Protein AF-A0A482WWF0-F1 (afdb_monomer_lite)

Foldseek 3Di:
DDDDPPDDPVNVVVVVVVVVVVVVVVCLVPDDVVVVCVVPVDDPVVVVVVVVVVVVVVVVVVVVCVVVVVVVVVVLVVVVVLCVQQADPDDCQQSDPDPPRPDDPDDDDDPVVVVVSVVSNVVD

Sequence (124 aa):
MNPEAQSSPVDEDCIGLLEIEMRRKLKFFFMNPVEKWQAKRRFPYKFLVQVVKIVLVTIQLCLFAHNRYNHVTYTWNSRITFSHLFLKGWDPTREVSSYPPALGPLAIYDKETFYQTLDYAVVG

Structure (mmCIF, N/CA/C/O backbone):
data_AF-A0A482WWF0-F1
#
_entry.id   AF-A0A482WWF0-F1
#
loop_
_atom_site.group_PDB
_atom_site.id
_atom_site.type_symbol
_atom_site.label_atom_id
_atom_site.label_alt_id
_atom_site.label_comp_id
_atom_site.label_asym_id
_atom_site.label_entity_id
_atom_site.label_seq_id
_atom_site.pdbx_PDB_ins_code
_atom_site.Cartn_x
_atom_site.Cartn_y
_atom_site.Cartn_z
_atom_site.occupancy
_atom_site.B_iso_or_equiv
_atom_site.auth_seq_id
_atom_site.auth_comp_id
_atom_site.auth_asym_id
_atom_site.auth_atom_id
_atom_site.pdbx_PDB_model_num
ATOM 1 N N . MET A 1 1 ? 77.818 -1.874 -34.178 1.00 39.12 1 MET A N 1
ATOM 2 C CA . MET A 1 1 ? 77.244 -1.320 -35.418 1.00 39.12 1 MET A CA 1
ATOM 3 C C . MET A 1 1 ? 75.991 -2.128 -35.702 1.00 39.12 1 MET A C 1
ATOM 5 O O . MET A 1 1 ? 76.111 -3.327 -35.910 1.00 39.12 1 MET A O 1
ATOM 9 N N . ASN A 1 2 ? 74.818 -1.519 -35.536 1.00 64.50 2 ASN A N 1
ATOM 10 C CA . ASN A 1 2 ? 73.534 -2.130 -35.889 1.00 64.50 2 ASN A CA 1
ATOM 11 C C . ASN A 1 2 ? 73.482 -2.307 -37.420 1.00 64.50 2 ASN A C 1
ATOM 13 O O . ASN A 1 2 ? 74.129 -1.528 -38.127 1.00 64.50 2 ASN A O 1
ATOM 17 N N . PRO A 1 3 ? 72.695 -3.252 -37.934 1.00 49.41 3 PRO A N 1
ATOM 18 C CA . PRO A 1 3 ? 71.608 -2.742 -38.749 1.00 49.41 3 PRO A CA 1
ATOM 19 C C . PRO A 1 3 ? 70.306 -3.449 -38.394 1.00 49.41 3 PRO A C 1
ATOM 21 O O . PRO A 1 3 ? 70.192 -4.669 -38.438 1.00 49.41 3 PRO A O 1
ATOM 24 N N . GLU A 1 4 ? 69.367 -2.612 -37.973 1.00 49.34 4 GLU A N 1
ATOM 25 C CA . GLU A 1 4 ? 67.926 -2.722 -38.133 1.00 49.34 4 GLU A CA 1
ATOM 26 C C . GLU A 1 4 ? 67.441 -4.080 -38.655 1.00 49.34 4 GLU A C 1
ATOM 28 O O . GLU A 1 4 ? 67.615 -4.428 -39.822 1.00 49.34 4 GLU A O 1
ATOM 33 N N . ALA A 1 5 ? 66.770 -4.825 -37.771 1.00 56.38 5 ALA A N 1
ATOM 34 C CA . ALA A 1 5 ? 65.807 -5.839 -38.164 1.00 56.38 5 ALA A CA 1
ATOM 35 C C . ALA A 1 5 ? 64.733 -5.141 -39.008 1.00 56.38 5 ALA A C 1
ATOM 37 O O . ALA A 1 5 ? 63.759 -4.602 -38.488 1.00 56.38 5 ALA A O 1
ATOM 38 N N . GLN A 1 6 ? 64.996 -5.063 -40.307 1.00 54.69 6 GLN A N 1
ATOM 39 C CA . GLN A 1 6 ? 64.145 -4.421 -41.285 1.00 54.69 6 GLN A CA 1
ATOM 40 C C . GLN A 1 6 ? 62.910 -5.306 -41.414 1.00 54.69 6 GLN A C 1
ATOM 42 O O . GLN A 1 6 ? 62.946 -6.357 -42.055 1.00 54.69 6 GLN A O 1
ATOM 47 N N . SER A 1 7 ? 61.842 -4.926 -40.709 1.00 59.06 7 SER A N 1
ATOM 48 C CA . SER A 1 7 ? 60.513 -5.477 -40.933 1.00 59.06 7 SER A CA 1
ATOM 49 C C . SER A 1 7 ? 60.237 -5.389 -42.429 1.00 59.06 7 SER A C 1
ATOM 51 O O . SER A 1 7 ? 60.460 -4.348 -43.055 1.00 59.06 7 SER A O 1
ATOM 53 N N . SER A 1 8 ? 59.844 -6.508 -43.036 1.00 57.81 8 SER A N 1
ATOM 54 C CA . SER A 1 8 ? 59.543 -6.495 -44.459 1.00 57.81 8 SER A CA 1
ATOM 55 C C . SER A 1 8 ? 58.398 -5.494 -44.692 1.00 57.81 8 SER A C 1
ATOM 57 O O . SER A 1 8 ? 57.484 -5.420 -43.866 1.00 57.81 8 SER A O 1
ATOM 59 N N . PRO A 1 9 ? 58.415 -4.703 -45.780 1.00 62.59 9 PRO A N 1
ATOM 60 C CA . PRO A 1 9 ? 57.372 -3.705 -46.033 1.00 62.59 9 PRO A CA 1
ATOM 61 C C . PRO A 1 9 ? 55.963 -4.322 -46.092 1.00 62.59 9 PRO A C 1
ATOM 63 O O . PRO A 1 9 ? 54.980 -3.645 -45.827 1.00 62.59 9 PRO A O 1
ATOM 66 N N . VAL A 1 10 ? 55.869 -5.630 -46.358 1.00 65.12 10 VAL A N 1
ATOM 67 C CA . VAL A 1 10 ? 54.618 -6.398 -46.356 1.00 65.12 10 VAL A CA 1
ATOM 68 C C . VAL A 1 10 ? 54.100 -6.668 -44.933 1.00 65.12 10 VAL A C 1
ATOM 70 O O . VAL A 1 10 ? 52.889 -6.688 -44.723 1.00 65.12 10 VAL A O 1
ATOM 73 N N . ASP A 1 11 ? 54.986 -6.854 -43.949 1.00 67.62 11 ASP A N 1
ATOM 74 C CA . ASP A 1 11 ? 54.602 -7.133 -42.558 1.00 67.62 11 ASP A CA 1
ATOM 75 C C . ASP A 1 11 ? 54.111 -5.870 -41.827 1.00 67.62 11 ASP A C 1
ATOM 77 O O . ASP A 1 11 ? 53.150 -5.941 -41.062 1.00 67.62 11 ASP A O 1
ATOM 81 N N . GLU A 1 12 ? 54.722 -4.711 -42.097 1.00 73.19 12 GLU A N 1
ATOM 82 C CA . GLU A 1 12 ? 54.300 -3.401 -41.560 1.00 73.19 12 GLU A CA 1
ATOM 83 C C . GLU A 1 12 ? 52.891 -3.021 -42.055 1.00 73.19 12 GLU A C 1
ATOM 85 O O . GLU A 1 12 ? 52.001 -2.723 -41.253 1.00 73.19 12 GLU A O 1
ATOM 90 N N . ASP A 1 13 ? 52.633 -3.181 -43.359 1.00 79.44 13 ASP A N 1
ATOM 91 C CA . ASP A 1 13 ? 51.311 -2.950 -43.957 1.00 79.44 13 ASP A CA 1
ATOM 92 C C . ASP A 1 13 ? 50.239 -3.907 -43.396 1.00 79.44 13 ASP A C 1
ATOM 94 O O . ASP A 1 13 ? 49.095 -3.510 -43.140 1.00 79.44 13 ASP A O 1
ATOM 98 N N . CYS A 1 14 ? 50.592 -5.177 -43.159 1.00 81.19 14 CYS A N 1
ATOM 99 C CA . CYS A 1 14 ? 49.669 -6.182 -42.625 1.00 81.19 14 CYS A CA 1
ATOM 100 C C . CYS A 1 14 ? 49.306 -5.912 -41.152 1.00 81.19 14 CYS A C 1
ATOM 102 O O . CYS A 1 14 ? 48.137 -6.026 -40.763 1.00 81.19 14 CYS A O 1
ATOM 104 N N . ILE A 1 15 ? 50.281 -5.484 -40.339 1.00 85.56 15 ILE A N 1
ATOM 105 C CA . ILE A 1 15 ? 50.058 -5.074 -38.944 1.00 85.56 15 ILE A CA 1
ATOM 106 C C . ILE A 1 15 ? 49.175 -3.819 -38.882 1.00 85.56 15 ILE A C 1
ATOM 108 O O . ILE A 1 15 ? 48.230 -3.784 -38.088 1.00 85.56 15 ILE A O 1
ATOM 112 N N . GLY A 1 16 ? 49.399 -2.835 -39.759 1.00 86.44 16 GLY A N 1
ATOM 113 C CA . GLY A 1 16 ? 48.556 -1.639 -39.853 1.00 86.44 16 GLY A CA 1
ATOM 114 C C . GLY A 1 16 ? 47.097 -1.958 -40.210 1.00 86.44 16 GLY A C 1
ATOM 115 O O . GLY A 1 16 ? 46.162 -1.433 -39.596 1.00 86.44 16 GLY A O 1
ATOM 116 N N . LEU A 1 17 ? 46.869 -2.881 -41.151 1.00 86.81 17 LEU A N 1
ATOM 117 C CA . LEU A 1 17 ? 45.521 -3.340 -41.510 1.00 86.81 17 LEU A CA 1
ATOM 118 C C . LEU A 1 17 ? 44.820 -4.064 -40.350 1.00 86.81 17 LEU A C 1
ATOM 120 O O . LEU A 1 17 ? 43.634 -3.812 -40.094 1.00 86.81 17 LEU A O 1
ATOM 124 N N . LEU A 1 18 ? 45.548 -4.908 -39.614 1.00 88.25 18 LEU A N 1
ATOM 125 C CA . LEU A 1 18 ? 45.026 -5.613 -38.444 1.00 88.25 18 LEU A CA 1
ATOM 126 C C . LEU A 1 18 ? 44.654 -4.643 -37.315 1.00 88.25 18 LEU A C 1
ATOM 128 O O . LEU A 1 18 ? 43.578 -4.768 -36.723 1.00 88.25 18 LEU A O 1
ATOM 132 N N . GLU A 1 19 ? 45.498 -3.644 -37.041 1.00 88.12 19 GLU A N 1
ATOM 133 C CA . GLU A 1 19 ? 45.231 -2.618 -36.030 1.00 88.12 19 GLU A CA 1
ATOM 134 C C . GLU A 1 19 ? 43.940 -1.850 -36.353 1.00 88.12 19 GLU A C 1
ATOM 136 O O . GLU A 1 19 ? 43.094 -1.626 -35.480 1.00 88.12 19 GLU A O 1
ATOM 141 N N . ILE A 1 20 ? 43.733 -1.498 -37.624 1.00 88.31 20 ILE A N 1
ATOM 142 C CA . ILE A 1 20 ? 42.530 -0.803 -38.089 1.00 88.31 20 ILE A CA 1
ATOM 143 C C . ILE A 1 20 ? 41.285 -1.692 -37.941 1.00 88.31 20 ILE A C 1
ATOM 145 O O . ILE A 1 20 ? 40.232 -1.205 -37.508 1.00 88.31 20 ILE A O 1
ATOM 149 N N . GLU A 1 21 ? 41.373 -2.987 -38.254 1.00 90.44 21 GLU A N 1
ATOM 150 C CA . GLU A 1 21 ? 40.258 -3.925 -38.090 1.00 90.44 21 GLU A CA 1
ATOM 151 C C . GLU A 1 21 ? 39.898 -4.121 -36.610 1.00 90.44 21 GLU A C 1
ATOM 153 O O . GLU A 1 21 ? 38.721 -4.049 -36.232 1.00 90.44 21 GLU A O 1
ATOM 158 N N . MET A 1 22 ? 40.906 -4.288 -35.751 1.00 89.12 22 MET A N 1
ATOM 159 C CA . MET A 1 22 ? 40.724 -4.417 -34.307 1.00 89.12 22 MET A CA 1
ATOM 160 C C . MET A 1 22 ? 40.138 -3.144 -33.696 1.00 89.12 22 MET A C 1
ATOM 162 O O . MET A 1 22 ? 39.160 -3.221 -32.949 1.00 89.12 22 MET A O 1
ATOM 166 N N . ARG A 1 23 ? 40.637 -1.959 -34.078 1.00 86.50 23 ARG A N 1
ATOM 167 C CA . ARG A 1 23 ? 40.082 -0.666 -33.642 1.00 86.50 23 ARG A CA 1
ATOM 168 C C . ARG A 1 23 ? 38.622 -0.498 -34.068 1.00 86.50 23 ARG A C 1
ATOM 170 O O . ARG A 1 23 ? 37.823 0.010 -33.281 1.00 86.50 23 ARG A O 1
ATOM 177 N N . ARG A 1 24 ? 38.237 -0.940 -35.273 1.00 82.44 24 ARG A N 1
ATOM 178 C CA . ARG A 1 24 ? 36.834 -0.900 -35.738 1.00 82.44 24 ARG A CA 1
ATOM 179 C C . ARG A 1 24 ? 35.943 -1.862 -34.953 1.00 82.44 24 ARG A C 1
ATOM 181 O O . ARG A 1 24 ? 34.858 -1.459 -34.533 1.00 82.44 24 ARG A O 1
ATOM 188 N N . LYS A 1 25 ? 36.396 -3.096 -34.706 1.00 81.31 25 LYS A N 1
ATOM 189 C CA . LYS A 1 25 ? 35.657 -4.087 -33.901 1.00 81.31 25 LYS A CA 1
ATOM 190 C C . LYS A 1 25 ? 35.474 -3.617 -32.460 1.00 81.31 25 LYS A C 1
ATOM 192 O O . LYS A 1 25 ? 34.375 -3.734 -31.921 1.00 81.31 25 LYS A O 1
ATOM 197 N N . LEU A 1 26 ? 36.512 -3.024 -31.870 1.00 85.81 26 LEU A N 1
ATOM 198 C CA . LEU A 1 26 ? 36.476 -2.517 -30.502 1.00 85.81 26 LEU A CA 1
ATOM 199 C C . LEU A 1 26 ? 35.558 -1.292 -30.378 1.00 85.81 26 LEU A C 1
ATOM 201 O O . LEU A 1 26 ? 34.687 -1.270 -29.510 1.00 85.81 26 LEU A O 1
ATOM 205 N N . LYS A 1 27 ? 35.658 -0.319 -31.298 1.00 79.56 27 LYS A N 1
ATOM 206 C CA . LYS A 1 27 ? 34.725 0.821 -31.356 1.00 79.56 27 LYS A CA 1
ATOM 207 C C . LYS A 1 27 ? 33.279 0.360 -31.527 1.00 79.56 27 LYS A C 1
ATOM 209 O O . LYS A 1 27 ? 32.408 0.836 -30.813 1.00 79.56 27 LYS A O 1
ATOM 214 N N . PHE A 1 28 ? 33.019 -0.612 -32.403 1.00 77.31 28 PHE A N 1
ATOM 215 C CA . PHE A 1 28 ? 31.677 -1.172 -32.581 1.00 77.31 28 PHE A CA 1
ATOM 216 C C . PHE A 1 28 ? 31.179 -1.931 -31.341 1.00 77.31 28 PHE A C 1
ATOM 218 O O . PHE A 1 28 ? 29.973 -1.976 -31.093 1.00 77.31 28 PHE A O 1
ATOM 225 N N . PHE A 1 29 ? 32.071 -2.537 -30.553 1.00 78.75 29 PHE A N 1
ATOM 226 C CA . PHE A 1 29 ? 31.712 -3.218 -29.310 1.00 78.75 29 PHE A CA 1
ATOM 227 C C . PHE A 1 29 ? 31.238 -2.229 -28.238 1.00 78.75 29 PHE A C 1
ATOM 229 O O . PHE A 1 29 ? 30.162 -2.442 -27.681 1.00 78.75 29 PHE A O 1
ATOM 236 N N . PHE A 1 30 ? 31.973 -1.129 -28.038 1.00 76.50 30 PHE A N 1
ATOM 237 C CA . PHE A 1 30 ? 31.656 -0.080 -27.057 1.00 76.50 30 PHE A CA 1
ATOM 238 C C . PHE A 1 30 ? 30.630 0.961 -27.531 1.00 76.50 30 PHE A C 1
ATOM 240 O O . PHE A 1 30 ? 30.198 1.795 -26.739 1.00 76.50 30 PHE A O 1
ATOM 247 N N . MET A 1 31 ? 30.221 0.916 -28.800 1.00 77.44 31 MET A N 1
ATOM 248 C CA . MET A 1 31 ? 29.190 1.804 -29.336 1.00 77.44 31 MET A CA 1
ATOM 249 C C . MET A 1 31 ? 27.844 1.594 -28.632 1.00 77.44 31 MET A C 1
ATOM 251 O O . MET A 1 31 ? 27.461 0.456 -28.325 1.00 77.44 31 MET A O 1
ATOM 255 N N . ASN A 1 32 ? 27.111 2.686 -28.406 1.00 77.75 32 ASN A N 1
ATOM 256 C CA . ASN A 1 32 ? 25.910 2.685 -27.577 1.00 77.75 32 ASN A CA 1
ATOM 257 C C . ASN A 1 32 ? 24.815 1.812 -28.239 1.00 77.75 32 ASN A C 1
ATOM 259 O O . ASN A 1 32 ? 24.626 1.887 -29.459 1.00 77.75 32 ASN A O 1
ATOM 263 N N . PRO A 1 33 ? 24.073 0.965 -27.499 1.00 67.12 33 PRO A N 1
ATOM 264 C CA . PRO A 1 33 ? 23.009 0.116 -28.050 1.00 67.12 33 PRO A CA 1
ATOM 265 C C . PRO A 1 33 ? 21.996 0.843 -28.950 1.00 67.12 33 PRO A C 1
ATOM 267 O O . PRO A 1 33 ? 21.501 0.241 -29.902 1.00 67.12 33 PRO A O 1
ATOM 270 N N . VAL A 1 34 ? 21.733 2.131 -28.702 1.00 67.00 34 VAL A N 1
ATOM 271 C CA . VAL A 1 34 ? 20.863 2.979 -29.540 1.00 67.00 34 VAL A CA 1
ATOM 272 C C . VAL A 1 34 ? 21.487 3.261 -30.919 1.00 67.00 34 VAL A C 1
ATOM 274 O O . VAL A 1 34 ? 20.816 3.113 -31.940 1.00 67.00 34 VAL A O 1
ATOM 277 N N . GLU A 1 35 ? 22.784 3.573 -30.983 1.00 72.94 35 GLU A N 1
ATOM 278 C CA . GLU A 1 35 ? 23.527 3.803 -32.238 1.00 72.94 35 GLU A CA 1
ATOM 279 C C . GLU A 1 35 ? 23.660 2.505 -33.047 1.00 72.94 35 GLU A C 1
ATOM 281 O O . GLU A 1 35 ? 23.492 2.476 -34.269 1.00 72.94 35 GLU A O 1
ATOM 286 N N . LYS A 1 36 ? 23.877 1.385 -32.347 1.00 69.88 36 LYS A N 1
ATOM 287 C CA . LYS A 1 36 ? 23.913 0.043 -32.941 1.00 69.88 36 LYS A CA 1
ATOM 288 C C . LYS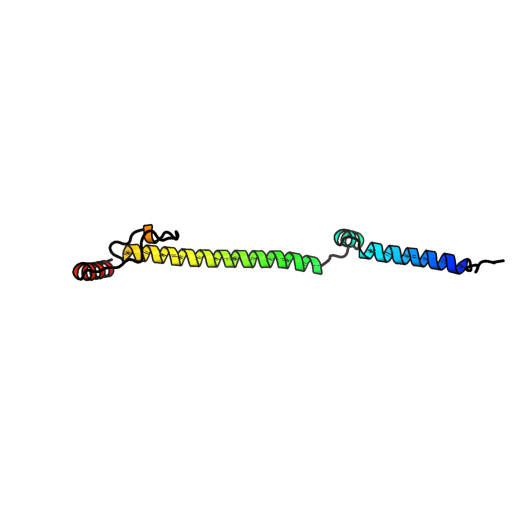 A 1 36 ? 22.543 -0.378 -33.490 1.00 69.88 36 LYS A C 1
ATOM 290 O O . LYS A 1 36 ? 22.487 -1.143 -34.454 1.00 69.88 36 LYS A O 1
ATOM 295 N N . TRP A 1 37 ? 21.448 0.129 -32.922 1.00 68.38 37 TRP A N 1
ATOM 296 C CA . TRP A 1 37 ? 20.096 -0.087 -33.438 1.00 68.38 37 TRP A CA 1
ATOM 297 C C . TRP A 1 37 ? 19.821 0.732 -34.707 1.00 68.38 37 TRP A C 1
ATOM 299 O O . TRP A 1 37 ? 19.333 0.163 -35.689 1.00 68.38 37 TRP A O 1
ATOM 309 N N . GLN A 1 38 ? 20.216 2.012 -34.743 1.00 68.06 38 GLN A N 1
ATOM 310 C CA . GLN A 1 38 ? 20.089 2.850 -35.944 1.00 68.06 38 GLN A CA 1
ATOM 311 C C . GLN A 1 38 ? 20.902 2.309 -37.130 1.00 68.06 38 GLN A C 1
ATOM 313 O O . GLN A 1 38 ? 20.380 2.230 -38.241 1.00 68.06 38 GLN A O 1
ATOM 318 N N . ALA A 1 39 ? 22.136 1.851 -36.896 1.00 67.88 39 ALA A N 1
ATOM 319 C CA . ALA A 1 39 ? 23.006 1.332 -37.954 1.00 67.88 39 ALA A CA 1
ATOM 320 C C . ALA A 1 39 ? 22.531 -0.007 -38.553 1.00 67.88 39 ALA A C 1
ATOM 322 O O . ALA A 1 39 ? 22.840 -0.320 -39.700 1.00 67.88 39 ALA A O 1
ATOM 323 N N . LYS A 1 40 ? 21.800 -0.828 -37.784 1.00 67.25 40 LYS A N 1
ATOM 324 C CA . LYS A 1 40 ? 21.507 -2.221 -38.163 1.00 67.25 40 LYS A CA 1
ATOM 325 C C . LYS A 1 40 ? 20.093 -2.446 -38.699 1.00 67.25 40 LYS A C 1
ATOM 327 O O . LYS A 1 40 ? 19.830 -3.541 -39.190 1.00 67.25 40 LYS A O 1
ATOM 332 N N . ARG A 1 41 ? 19.181 -1.462 -38.597 1.00 62.19 41 ARG A N 1
ATOM 333 C CA . ARG A 1 41 ? 17.773 -1.503 -39.077 1.00 62.19 41 ARG A CA 1
ATOM 334 C C . ARG A 1 41 ? 16.946 -2.743 -38.663 1.00 62.19 41 ARG A C 1
ATOM 336 O O . ARG A 1 41 ? 15.825 -2.924 -39.125 1.00 62.19 41 ARG A O 1
ATOM 343 N N . ARG A 1 42 ? 17.461 -3.603 -37.778 1.00 66.62 42 ARG A N 1
ATOM 344 C CA . ARG A 1 42 ? 16.812 -4.824 -37.280 1.00 66.62 42 ARG A CA 1
ATOM 345 C C . ARG A 1 42 ? 16.254 -4.537 -35.896 1.00 66.62 42 ARG A C 1
ATOM 347 O O . ARG A 1 42 ? 16.981 -4.107 -35.005 1.00 66.62 42 ARG A O 1
ATOM 354 N N . PHE A 1 43 ? 14.956 -4.758 -35.740 1.00 67.31 43 PHE A N 1
ATOM 355 C CA . PHE A 1 43 ? 14.239 -4.447 -34.514 1.00 67.31 43 PHE A CA 1
ATOM 356 C C . PHE A 1 43 ? 14.727 -5.328 -33.338 1.00 67.31 43 PHE A C 1
ATOM 358 O O . PHE A 1 43 ? 14.773 -6.554 -33.476 1.00 67.31 43 PHE A O 1
ATOM 365 N N . PRO A 1 44 ? 15.121 -4.752 -32.185 1.00 75.50 44 PRO A N 1
ATOM 366 C CA . PRO A 1 44 ? 15.693 -5.488 -31.066 1.00 75.50 44 PRO A CA 1
ATOM 367 C C . PRO A 1 44 ? 14.573 -6.092 -30.213 1.00 75.50 44 PRO A C 1
ATOM 369 O O . PRO A 1 44 ? 14.275 -5.615 -29.120 1.00 75.50 44 PRO A O 1
ATOM 372 N N . TYR A 1 45 ? 13.963 -7.178 -30.693 1.00 79.25 45 TYR A N 1
ATOM 373 C CA . TYR A 1 45 ? 12.876 -7.880 -29.992 1.00 79.25 45 TYR A CA 1
ATOM 374 C C . TYR A 1 45 ? 13.214 -8.216 -28.529 1.00 79.25 45 TYR A C 1
ATOM 376 O O . TYR A 1 45 ? 12.353 -8.128 -27.660 1.00 79.25 45 TYR A O 1
ATOM 384 N N . LYS A 1 46 ? 14.486 -8.518 -28.231 1.00 82.06 46 LYS A N 1
ATOM 385 C CA . LYS A 1 46 ? 14.959 -8.777 -26.861 1.00 82.06 46 LYS A CA 1
ATOM 386 C C . LYS A 1 46 ? 14.826 -7.557 -25.935 1.00 82.06 46 LYS A C 1
ATOM 388 O O . LYS A 1 46 ? 14.502 -7.734 -24.768 1.00 82.06 46 LYS A O 1
ATOM 393 N N . PHE A 1 47 ? 15.042 -6.344 -26.447 1.00 84.31 47 PHE A N 1
ATOM 394 C CA . PHE A 1 47 ? 14.884 -5.102 -25.684 1.00 84.31 47 PHE A CA 1
ATOM 395 C C . PHE A 1 47 ? 13.407 -4.736 -25.512 1.00 84.31 47 PHE A C 1
ATOM 397 O O . PHE A 1 47 ? 12.982 -4.394 -24.413 1.00 84.31 47 PHE A O 1
ATOM 404 N N . LEU A 1 48 ? 12.597 -4.889 -26.566 1.00 85.94 48 LEU A N 1
ATOM 405 C CA . LEU A 1 48 ? 11.158 -4.624 -26.481 1.00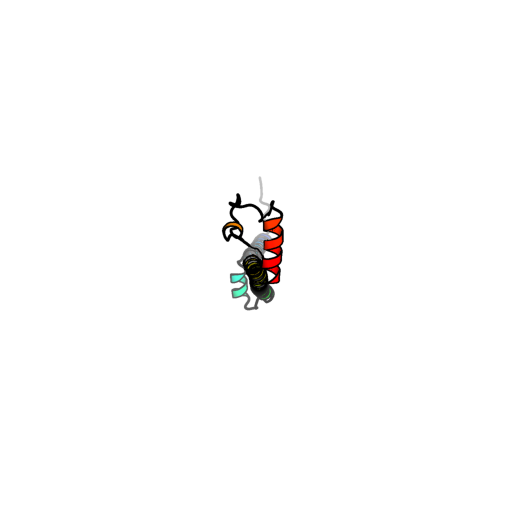 85.94 48 LEU A CA 1
ATOM 406 C C . LEU A 1 48 ? 10.495 -5.487 -25.398 1.00 85.94 48 LEU A C 1
ATOM 408 O O . LEU A 1 48 ? 9.744 -4.971 -24.576 1.00 85.94 48 LEU A O 1
ATOM 412 N N . VAL A 1 49 ? 10.820 -6.783 -25.346 1.00 91.19 49 VAL A N 1
ATOM 413 C CA . VAL A 1 49 ? 10.298 -7.694 -24.314 1.00 91.19 49 VAL A CA 1
ATOM 414 C C . VAL A 1 49 ? 10.710 -7.252 -22.903 1.00 91.19 49 VAL A C 1
ATOM 416 O O . VAL A 1 49 ? 9.915 -7.384 -21.974 1.00 91.19 49 VAL A O 1
ATOM 419 N N . GLN A 1 50 ? 11.908 -6.684 -22.721 1.00 88.69 50 GLN A N 1
ATOM 420 C CA . GLN A 1 50 ? 12.341 -6.149 -21.423 1.00 88.69 50 GLN A CA 1
ATOM 421 C C . GLN A 1 50 ? 11.522 -4.926 -21.001 1.00 88.69 50 GLN A C 1
ATOM 423 O O . GLN A 1 50 ? 11.070 -4.866 -19.860 1.00 88.69 50 GLN A O 1
ATOM 428 N N . VAL A 1 51 ? 11.277 -3.988 -21.917 1.00 92.00 51 VAL A N 1
ATOM 429 C CA . VAL A 1 51 ? 10.441 -2.809 -21.643 1.00 92.00 51 VAL A CA 1
ATOM 430 C C . VAL A 1 51 ? 9.005 -3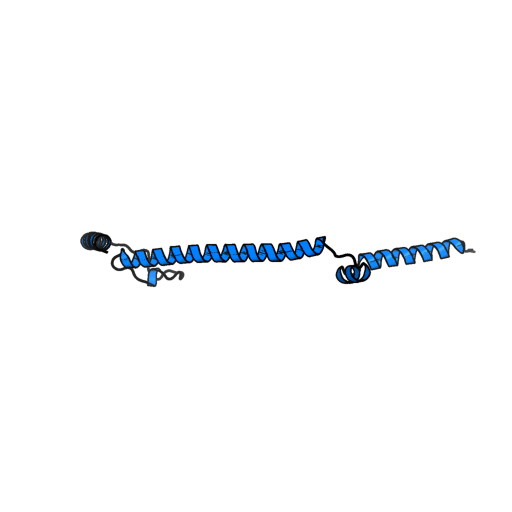.228 -21.324 1.00 92.00 51 VAL A C 1
ATOM 432 O O . VAL A 1 51 ? 8.439 -2.779 -20.330 1.00 92.00 51 VAL A O 1
ATOM 435 N N . VAL A 1 52 ? 8.441 -4.157 -22.100 1.00 95.00 52 VAL A N 1
ATOM 436 C CA . VAL A 1 52 ? 7.105 -4.713 -21.839 1.00 95.00 52 VAL A CA 1
ATOM 437 C C . VAL A 1 52 ? 7.050 -5.374 -20.464 1.00 95.00 52 VAL A C 1
ATOM 439 O O . VAL A 1 52 ? 6.109 -5.136 -19.715 1.00 95.00 52 VAL A O 1
ATOM 442 N N . LYS A 1 53 ? 8.071 -6.146 -20.076 1.00 94.62 53 LYS A N 1
ATOM 443 C CA . LYS A 1 53 ? 8.134 -6.766 -18.745 1.00 94.62 53 LYS A CA 1
ATOM 444 C C . LYS A 1 53 ? 8.129 -5.726 -17.619 1.00 94.62 53 LYS A C 1
ATOM 446 O O . LYS A 1 53 ? 7.456 -5.953 -16.619 1.00 94.62 53 LYS A O 1
ATOM 451 N N . ILE A 1 54 ? 8.845 -4.608 -17.778 1.00 96.38 54 ILE A N 1
ATOM 452 C CA . ILE A 1 54 ? 8.850 -3.505 -16.800 1.00 96.38 54 ILE A CA 1
ATOM 453 C C . ILE A 1 54 ? 7.443 -2.915 -16.659 1.00 96.38 54 ILE A C 1
ATOM 455 O O . ILE A 1 54 ? 6.958 -2.752 -15.547 1.00 96.38 54 ILE A O 1
ATOM 459 N N . VAL A 1 55 ? 6.763 -2.656 -17.775 1.00 96.81 55 VAL A N 1
ATOM 460 C CA . VAL A 1 55 ? 5.387 -2.137 -17.757 1.00 96.81 55 VAL A CA 1
ATOM 461 C C . VAL A 1 55 ? 4.418 -3.141 -17.124 1.00 96.81 55 VAL A C 1
ATOM 463 O O . VAL A 1 55 ? 3.560 -2.771 -16.330 1.00 96.81 55 VAL A O 1
ATOM 466 N N . LEU A 1 56 ? 4.555 -4.430 -17.432 1.00 96.38 56 LEU A N 1
ATOM 467 C CA . LEU A 1 56 ? 3.685 -5.454 -16.860 1.00 96.38 56 LEU A CA 1
ATOM 468 C C . LEU A 1 56 ? 3.902 -5.617 -15.355 1.00 96.38 56 LEU A C 1
ATOM 470 O O . LEU A 1 56 ? 2.922 -5.726 -14.624 1.00 96.38 56 LEU A O 1
ATOM 474 N N . VAL A 1 57 ? 5.149 -5.604 -14.870 1.00 97.31 57 VAL A N 1
ATOM 475 C CA . VAL A 1 57 ? 5.411 -5.749 -13.430 1.00 97.31 57 VAL A CA 1
ATOM 476 C C . VAL A 1 57 ? 4.946 -4.524 -12.643 1.00 97.31 57 VAL A C 1
ATOM 478 O O . VAL A 1 57 ? 4.423 -4.681 -11.542 1.00 97.31 57 VAL A O 1
ATOM 481 N N . THR A 1 58 ? 5.060 -3.315 -13.203 1.00 98.06 58 THR A N 1
ATOM 482 C CA . THR A 1 58 ? 4.528 -2.112 -12.548 1.00 98.06 58 THR A CA 1
ATOM 483 C C . THR A 1 58 ? 3.006 -2.153 -12.484 1.00 98.06 58 THR A C 1
ATOM 485 O O . THR A 1 58 ? 2.449 -1.926 -11.414 1.00 98.06 58 THR A O 1
ATOM 488 N N . ILE A 1 59 ? 2.327 -2.535 -13.571 1.00 97.62 59 ILE A N 1
ATOM 489 C CA . ILE A 1 59 ? 0.866 -2.709 -13.577 1.00 97.62 59 ILE A CA 1
ATOM 490 C C . ILE A 1 59 ? 0.435 -3.776 -12.563 1.00 97.62 59 ILE A C 1
ATOM 492 O O . ILE A 1 59 ? -0.472 -3.527 -11.770 1.00 97.62 59 ILE A O 1
ATOM 496 N N . GLN A 1 60 ? 1.089 -4.942 -12.550 1.00 96.50 60 GLN A N 1
ATOM 497 C CA . GLN A 1 60 ? 0.797 -6.016 -11.593 1.00 96.50 60 GLN A CA 1
ATOM 498 C C . GLN A 1 60 ? 0.922 -5.529 -10.147 1.00 96.50 60 GLN A C 1
ATOM 500 O O . GLN A 1 60 ? 0.033 -5.784 -9.334 1.00 96.50 60 GLN A O 1
ATOM 505 N N . LEU A 1 61 ? 1.990 -4.789 -9.835 1.00 96.75 61 LEU A N 1
ATOM 506 C CA . LEU A 1 61 ? 2.209 -4.233 -8.504 1.00 96.75 61 LEU A CA 1
ATOM 507 C C . LEU A 1 61 ? 1.137 -3.202 -8.135 1.00 96.75 61 LEU A C 1
ATOM 509 O O . LEU A 1 61 ? 0.602 -3.254 -7.030 1.00 96.75 61 LEU A O 1
ATOM 513 N N . CYS A 1 62 ? 0.789 -2.295 -9.051 1.00 97.00 62 CYS A N 1
ATOM 514 C CA . CYS A 1 62 ? -0.247 -1.290 -8.824 1.00 97.00 62 CYS A CA 1
ATOM 515 C C . CYS A 1 62 ? -1.622 -1.927 -8.579 1.00 97.00 62 CYS A C 1
ATOM 517 O O . CYS A 1 62 ? -2.309 -1.541 -7.635 1.00 97.00 62 CYS A O 1
ATOM 519 N N . LEU A 1 63 ? -2.009 -2.925 -9.381 1.00 94.88 63 LEU A N 1
ATOM 520 C CA . LEU A 1 63 ? -3.275 -3.643 -9.205 1.00 94.88 63 LEU A CA 1
ATOM 521 C C . LEU A 1 63 ? -3.310 -4.412 -7.881 1.00 94.88 63 LEU A C 1
ATOM 523 O O . LEU A 1 63 ? -4.304 -4.349 -7.157 1.00 94.88 63 LEU A O 1
ATOM 527 N N . PHE A 1 64 ? -2.216 -5.094 -7.531 1.00 97.12 64 PHE A N 1
ATOM 528 C CA . PHE A 1 64 ? -2.095 -5.789 -6.251 1.00 97.12 64 PHE A CA 1
ATOM 529 C C . PHE A 1 64 ? -2.200 -4.819 -5.068 1.00 97.12 64 PHE A C 1
ATOM 531 O O . PHE A 1 64 ? -2.974 -5.061 -4.140 1.00 97.12 64 PHE A O 1
ATOM 538 N N . ALA A 1 65 ? -1.467 -3.704 -5.118 1.00 96.19 65 ALA A N 1
ATOM 539 C CA . ALA A 1 65 ? -1.493 -2.679 -4.083 1.00 96.19 65 ALA A CA 1
ATOM 540 C C . ALA A 1 65 ? -2.895 -2.080 -3.926 1.00 96.19 65 ALA A C 1
ATOM 542 O O . ALA A 1 65 ? -3.389 -1.983 -2.806 1.00 96.19 65 ALA A O 1
ATOM 543 N N . HIS A 1 66 ? -3.564 -1.750 -5.035 1.00 96.38 66 HIS A N 1
ATOM 544 C CA . HIS A 1 66 ? -4.918 -1.204 -5.017 1.00 96.38 66 HIS A CA 1
ATOM 545 C C . HIS A 1 66 ? -5.923 -2.185 -4.402 1.00 96.38 66 HIS A C 1
ATOM 547 O O . HIS A 1 66 ? -6.657 -1.829 -3.482 1.00 96.38 66 HIS A O 1
ATOM 553 N N . ASN A 1 67 ? -5.913 -3.445 -4.844 1.00 94.88 67 ASN A N 1
ATOM 554 C CA . ASN A 1 67 ? -6.812 -4.461 -4.304 1.00 94.88 67 ASN A CA 1
ATOM 555 C C . ASN A 1 67 ? -6.564 -4.705 -2.807 1.00 94.88 67 ASN A C 1
ATOM 557 O O . ASN A 1 67 ? -7.501 -4.784 -2.010 1.00 94.88 67 ASN A O 1
ATOM 561 N N . ARG A 1 68 ? -5.290 -4.778 -2.398 1.00 94.88 68 ARG A N 1
ATOM 562 C CA . ARG A 1 68 ? -4.931 -4.969 -0.992 1.00 94.88 68 ARG A CA 1
ATOM 563 C C . ARG A 1 68 ? -5.337 -3.776 -0.137 1.00 94.88 68 ARG A C 1
ATOM 565 O O . ARG A 1 68 ? -5.854 -4.008 0.956 1.00 94.88 68 ARG A O 1
ATOM 572 N N . TYR A 1 69 ? -5.099 -2.555 -0.617 1.00 94.75 69 TYR A N 1
ATOM 573 C CA . TYR A 1 69 ? -5.481 -1.311 0.046 1.00 94.75 69 TYR A CA 1
ATOM 574 C C . TYR A 1 69 ? -6.988 -1.270 0.277 1.00 94.75 69 TYR A C 1
ATOM 576 O O . TYR A 1 69 ? -7.412 -1.144 1.421 1.00 94.75 69 TYR A O 1
ATOM 584 N N . ASN A 1 70 ? -7.786 -1.505 -0.768 1.00 93.75 70 ASN A N 1
ATOM 585 C CA . ASN A 1 70 ? -9.240 -1.564 -0.654 1.00 93.75 70 ASN A CA 1
ATOM 586 C C . ASN A 1 70 ? -9.662 -2.599 0.398 1.00 93.75 70 ASN A C 1
ATOM 588 O O . ASN A 1 70 ? -10.415 -2.274 1.307 1.00 93.75 70 ASN A O 1
ATOM 592 N N . HIS A 1 71 ? -9.105 -3.814 0.359 1.00 93.81 71 HIS A N 1
ATOM 593 C CA . HIS A 1 71 ? -9.406 -4.849 1.350 1.00 93.81 71 HIS A CA 1
ATOM 594 C C . HIS A 1 71 ? -9.032 -4.454 2.794 1.00 93.81 71 HIS A C 1
ATOM 596 O O . HIS A 1 71 ? -9.819 -4.706 3.710 1.00 93.81 71 HIS A O 1
ATOM 602 N N . VAL A 1 72 ? -7.857 -3.831 3.020 1.00 93.81 72 VAL A N 1
ATOM 603 C CA . VAL A 1 72 ? -7.494 -3.289 4.352 1.00 93.81 72 VAL A CA 1
ATOM 604 C C . VAL A 1 72 ? -8.548 -2.279 4.778 1.00 93.81 72 VAL A C 1
ATOM 606 O O . VAL A 1 72 ? -9.094 -2.406 5.867 1.00 93.81 72 VAL A O 1
ATOM 609 N N . THR A 1 73 ? -8.823 -1.298 3.922 1.00 92.94 73 THR A N 1
ATOM 610 C CA . THR A 1 73 ? -9.706 -0.174 4.220 1.00 92.94 73 THR A CA 1
ATOM 611 C C . THR A 1 73 ? -11.123 -0.641 4.526 1.00 92.94 73 THR A C 1
ATOM 613 O O . THR A 1 73 ? -11.693 -0.210 5.521 1.00 92.94 73 THR A O 1
ATOM 616 N N . TYR A 1 74 ? -11.674 -1.577 3.749 1.00 93.38 74 TYR A N 1
ATOM 617 C CA . TYR A 1 74 ? -12.988 -2.156 4.032 1.00 93.38 74 TYR A CA 1
ATOM 618 C C . TYR A 1 74 ? -13.013 -2.849 5.391 1.00 93.38 74 TYR A C 1
ATOM 620 O O . TYR A 1 74 ? -13.866 -2.543 6.215 1.00 93.38 74 TYR A O 1
ATOM 628 N N . THR A 1 75 ? -12.039 -3.720 5.658 1.00 94.62 75 THR A N 1
ATOM 629 C CA . THR A 1 75 ? -11.958 -4.433 6.941 1.00 94.62 75 THR A CA 1
ATOM 630 C C . THR A 1 75 ? -11.811 -3.464 8.116 1.00 94.62 75 THR A C 1
ATOM 632 O O . THR A 1 75 ? -12.439 -3.641 9.157 1.00 94.62 75 THR A O 1
ATOM 635 N N . TRP A 1 76 ? -10.992 -2.426 7.948 1.00 93.56 76 TRP A N 1
ATOM 636 C CA . TRP A 1 76 ? -10.755 -1.403 8.958 1.00 93.56 76 TRP A CA 1
ATOM 637 C C . TRP A 1 76 ? -12.022 -0.600 9.262 1.00 93.56 76 TRP A C 1
ATOM 639 O O . TRP A 1 76 ? -12.416 -0.501 10.422 1.00 93.56 76 TRP A O 1
ATOM 649 N N . ASN A 1 77 ? -12.698 -0.104 8.222 1.00 93.50 77 ASN A N 1
ATOM 650 C CA . ASN A 1 77 ? -13.934 0.661 8.357 1.00 93.50 77 ASN A CA 1
ATOM 651 C C . ASN A 1 77 ? -15.044 -0.184 8.985 1.00 93.50 77 ASN A C 1
ATOM 653 O O . ASN A 1 77 ? -15.681 0.269 9.928 1.00 93.50 77 ASN A O 1
ATOM 657 N N . SER A 1 78 ? -15.228 -1.430 8.534 1.00 94.94 78 SER A N 1
ATOM 658 C CA . SER A 1 78 ? -16.202 -2.345 9.136 1.00 94.94 78 SER A CA 1
ATOM 659 C C . SER A 1 78 ? -15.918 -2.572 10.617 1.00 94.94 78 SER A C 1
ATOM 661 O O . SER A 1 78 ? -16.840 -2.541 11.426 1.00 94.94 78 SER A O 1
ATOM 663 N N . ARG A 1 79 ? -14.646 -2.746 10.999 1.00 93.88 79 ARG A N 1
ATOM 664 C CA . ARG A 1 79 ? -14.271 -2.916 12.406 1.00 93.88 79 ARG A CA 1
ATOM 665 C C . ARG A 1 79 ? -14.596 -1.677 13.240 1.00 93.88 79 ARG A C 1
ATOM 667 O O . ARG A 1 79 ? -15.147 -1.836 14.319 1.00 93.88 79 ARG A O 1
ATOM 674 N N . ILE A 1 80 ? -14.293 -0.476 12.743 1.00 94.06 80 ILE A N 1
ATOM 675 C CA . ILE A 1 80 ? -14.645 0.784 13.419 1.00 94.06 80 ILE A CA 1
ATOM 676 C C . ILE A 1 80 ? -16.161 0.900 13.579 1.00 94.06 80 ILE A C 1
ATOM 678 O O . ILE A 1 80 ? -16.641 1.132 14.685 1.00 94.06 80 ILE A O 1
ATOM 682 N N . THR A 1 81 ? -16.924 0.683 12.505 1.00 94.69 81 THR A N 1
ATOM 683 C CA . THR A 1 81 ? -18.389 0.741 12.553 1.00 94.69 81 THR A CA 1
ATOM 684 C C . THR A 1 81 ? -18.955 -0.240 13.579 1.00 94.69 81 THR A C 1
ATOM 686 O O . THR A 1 81 ? -19.809 0.144 14.371 1.00 94.69 81 THR A O 1
ATOM 689 N N . PHE A 1 82 ? -18.454 -1.478 13.625 1.00 95.06 82 PHE A N 1
ATOM 690 C CA . PHE A 1 82 ? -18.889 -2.457 14.622 1.00 95.06 82 PHE A CA 1
ATOM 691 C C . PHE A 1 82 ? -18.490 -2.084 16.049 1.00 95.06 82 PHE A C 1
ATOM 693 O O . PHE A 1 82 ? -19.277 -2.316 16.961 1.00 95.06 82 PHE A O 1
ATOM 700 N N . SER A 1 83 ? -17.315 -1.485 16.257 1.00 94.06 83 SER A N 1
ATOM 701 C CA . SER A 1 83 ? -16.940 -0.969 17.574 1.00 94.06 83 SER A CA 1
ATOM 702 C C . SER A 1 83 ? -17.922 0.099 18.059 1.00 94.06 83 SER A C 1
ATOM 704 O O . SER A 1 83 ? -18.367 0.019 19.197 1.00 94.06 83 SER A O 1
ATOM 706 N N . HIS A 1 84 ? -18.317 1.049 17.205 1.00 93.81 84 HIS A N 1
ATOM 707 C CA . HIS A 1 84 ? -19.310 2.075 17.566 1.00 93.81 84 HIS A CA 1
ATOM 708 C C . HIS A 1 84 ? -20.712 1.516 17.791 1.00 93.81 84 HIS A C 1
ATOM 710 O O . HIS A 1 84 ? -21.432 2.028 18.639 1.00 93.81 84 HIS A O 1
ATOM 716 N N . LEU A 1 85 ? -21.102 0.486 17.036 1.00 94.06 85 LEU A N 1
ATOM 717 C CA . LEU A 1 85 ? -22.433 -0.106 17.142 1.00 94.06 85 LEU A CA 1
ATOM 718 C C . LEU A 1 85 ? -22.579 -0.991 18.387 1.00 94.06 85 LEU A C 1
ATOM 720 O O . LEU A 1 85 ? -23.595 -0.938 19.061 1.00 94.06 85 LEU A O 1
ATOM 724 N N . PHE A 1 86 ? -21.571 -1.811 18.697 1.00 94.75 86 PHE A N 1
ATOM 725 C CA . PHE A 1 86 ? -21.703 -2.856 19.718 1.00 94.75 86 PHE A CA 1
ATOM 726 C C . PHE A 1 86 ? -20.983 -2.554 21.034 1.00 94.75 86 PHE A C 1
ATOM 728 O O . PHE A 1 86 ? -21.312 -3.159 22.054 1.00 94.75 86 PHE A O 1
ATOM 735 N N . LEU A 1 87 ? -19.991 -1.658 21.060 1.00 93.62 87 LEU A N 1
ATOM 736 C CA . LEU A 1 87 ? -19.239 -1.365 22.282 1.00 93.62 87 LEU A CA 1
ATOM 737 C C . LEU A 1 87 ? -19.754 -0.083 22.935 1.00 93.62 87 LEU A C 1
ATOM 739 O O . LEU A 1 87 ? -19.468 1.034 22.502 1.00 93.62 87 LEU A O 1
ATOM 743 N N . LYS A 1 88 ? -20.471 -0.253 24.048 1.00 92.69 88 LYS A N 1
ATOM 744 C CA . LYS A 1 88 ? -20.961 0.859 24.864 1.00 92.69 88 LYS A CA 1
ATOM 745 C C . LYS A 1 88 ? -19.787 1.716 25.357 1.00 92.69 88 LYS A C 1
ATOM 747 O O . LYS A 1 88 ? -18.909 1.226 26.064 1.00 92.69 88 LYS A O 1
ATOM 752 N N . GLY A 1 89 ? -19.792 3.005 25.014 1.00 90.31 89 GLY A N 1
ATOM 753 C CA . GLY A 1 89 ? -18.740 3.947 25.421 1.00 90.31 89 GLY A CA 1
ATOM 754 C C . GLY A 1 89 ? -17.435 3.830 24.623 1.00 90.31 89 GLY A C 1
ATOM 755 O O . GLY A 1 89 ? -16.374 4.202 25.129 1.00 90.31 89 GLY A O 1
ATOM 756 N N . TRP A 1 90 ? -17.487 3.302 23.396 1.00 93.94 90 TRP A N 1
ATOM 757 C CA . TRP A 1 90 ? -16.351 3.351 22.478 1.00 93.94 90 TRP A CA 1
ATOM 758 C C . TRP A 1 90 ? -15.959 4.802 22.152 1.00 93.94 90 TRP A C 1
ATOM 760 O O . TRP A 1 90 ? -16.812 5.639 21.872 1.00 93.94 90 TRP A O 1
ATOM 770 N N . ASP A 1 91 ? -14.658 5.102 22.196 1.00 91.31 91 ASP A N 1
ATOM 771 C CA . ASP A 1 91 ? -14.127 6.455 21.981 1.00 91.31 91 ASP A CA 1
ATOM 772 C C . ASP A 1 91 ? -13.282 6.487 20.694 1.00 91.31 91 ASP A C 1
ATOM 774 O O . ASP A 1 91 ? -12.349 5.679 20.587 1.00 91.31 91 ASP A O 1
ATOM 778 N N . PRO A 1 92 ? -13.535 7.425 19.758 1.00 90.75 92 PRO A N 1
ATOM 779 C CA . PRO A 1 92 ? -12.757 7.580 18.525 1.00 90.75 92 PRO A CA 1
ATOM 780 C C . PRO A 1 92 ? -11.249 7.772 18.731 1.00 90.75 92 PRO A C 1
ATOM 782 O O . PRO A 1 92 ? -10.453 7.439 17.855 1.00 90.75 92 PRO A O 1
ATOM 785 N N . THR A 1 93 ? -10.808 8.270 19.889 1.00 90.94 93 THR A N 1
ATOM 786 C CA . THR A 1 93 ? -9.375 8.410 20.204 1.00 90.94 93 THR A CA 1
ATOM 787 C C . THR A 1 93 ? -8.639 7.062 20.228 1.00 90.94 93 THR A C 1
ATOM 789 O O . THR A 1 93 ? -7.423 7.036 20.043 1.00 90.94 93 THR A O 1
ATOM 792 N N . ARG A 1 94 ? -9.357 5.932 20.373 1.00 89.56 94 ARG A N 1
ATOM 793 C CA . ARG A 1 94 ? -8.812 4.560 20.267 1.00 89.56 94 ARG A CA 1
ATOM 794 C C . ARG A 1 94 ? -8.576 4.093 18.828 1.00 89.56 94 ARG A C 1
ATOM 796 O O . ARG A 1 94 ? -7.946 3.059 18.618 1.00 89.56 94 ARG A O 1
ATOM 803 N N . GLU A 1 95 ? -9.084 4.819 17.838 1.00 89.81 95 GLU A N 1
ATOM 804 C CA . GLU A 1 95 ? -8.965 4.477 16.413 1.00 89.81 95 GLU A CA 1
ATOM 805 C C . GLU A 1 95 ? -7.728 5.104 15.771 1.00 89.81 95 GLU A C 1
ATOM 807 O O . GLU A 1 95 ? -7.279 4.671 14.707 1.00 89.81 95 GLU A O 1
ATOM 812 N N . VAL A 1 96 ? -7.156 6.115 16.425 1.00 87.12 96 VAL A N 1
ATOM 813 C CA . VAL A 1 96 ? -5.963 6.807 15.955 1.00 87.12 96 VAL A CA 1
ATOM 814 C C . VAL A 1 96 ? -4.730 5.962 16.265 1.00 87.12 96 VAL A C 1
ATOM 816 O O . VAL A 1 96 ? -4.403 5.690 17.417 1.00 87.12 96 VAL A O 1
ATOM 819 N N . SER A 1 97 ? -3.994 5.578 15.222 1.00 80.81 97 SER A N 1
ATOM 820 C CA . SER A 1 97 ? -2.723 4.856 15.344 1.00 80.81 97 SER A CA 1
ATOM 821 C C . SER A 1 97 ? -1.562 5.813 15.663 1.00 80.81 97 SER A C 1
ATOM 823 O O . SER A 1 97 ? -0.596 5.903 14.904 1.00 80.81 97 SER A O 1
ATOM 825 N N . SER A 1 98 ? -1.656 6.558 16.765 1.00 83.44 98 SER A N 1
ATOM 826 C CA . SER A 1 98 ? -0.563 7.390 17.288 1.00 83.44 98 SER A CA 1
ATOM 827 C C . SER A 1 98 ? 0.160 6.661 18.416 1.00 83.44 98 SER A C 1
ATOM 829 O O . SER A 1 98 ? -0.489 6.108 19.301 1.00 83.44 98 SER A O 1
ATOM 831 N N . TYR A 1 99 ? 1.496 6.670 18.404 1.00 80.69 99 TYR A N 1
ATOM 832 C CA . TYR A 1 99 ? 2.298 6.114 19.493 1.00 80.69 99 TYR A CA 1
ATOM 833 C C . TYR A 1 99 ? 2.923 7.237 20.339 1.00 80.69 99 TYR A C 1
ATOM 835 O O . TYR A 1 99 ? 3.577 8.110 19.762 1.00 80.69 99 TYR A O 1
ATOM 843 N N . PRO A 1 100 ? 2.790 7.206 21.679 1.00 86.56 100 PRO A N 1
ATOM 844 C CA . PRO A 1 100 ? 2.012 6.244 22.465 1.00 86.56 100 PRO A CA 1
ATOM 845 C C . PRO A 1 100 ? 0.492 6.464 22.309 1.00 86.56 100 PRO A C 1
ATOM 847 O O . PRO A 1 100 ? 0.061 7.590 22.056 1.00 86.56 100 PRO 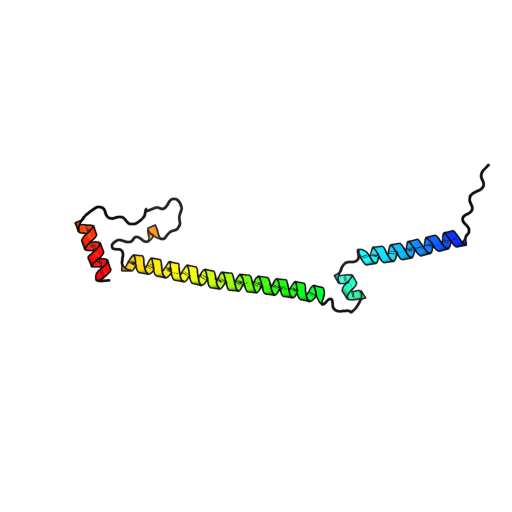A O 1
ATOM 850 N N . PRO A 1 101 ? -0.334 5.411 22.441 1.00 85.06 101 PRO A N 1
ATOM 851 C CA . PRO A 1 101 ? -1.783 5.546 22.340 1.00 85.06 101 PRO A CA 1
ATOM 852 C C . PRO A 1 101 ? -2.332 6.377 23.505 1.00 85.06 101 PRO A C 1
ATOM 854 O O . PRO A 1 101 ? -1.926 6.188 24.651 1.00 85.06 101 PRO A O 1
ATOM 857 N N . ALA A 1 102 ? -3.273 7.280 23.217 1.00 86.06 102 ALA A N 1
ATOM 858 C CA . ALA A 1 102 ? -3.887 8.140 24.232 1.00 86.06 102 ALA A CA 1
ATOM 859 C C . ALA A 1 102 ? -4.767 7.350 25.216 1.00 86.06 102 ALA A C 1
ATOM 861 O O . ALA A 1 102 ? -4.801 7.654 26.406 1.00 86.06 102 ALA A O 1
ATOM 862 N N . LEU A 1 103 ? -5.458 6.321 24.717 1.00 86.06 103 LEU A N 1
ATOM 863 C CA . LEU A 1 103 ? -6.277 5.410 25.506 1.00 86.06 103 LEU A CA 1
ATOM 864 C C . LEU A 1 103 ? -5.881 3.964 25.209 1.00 86.06 103 LEU A C 1
ATOM 866 O O . LEU A 1 103 ? -5.611 3.595 24.066 1.00 86.06 103 LEU A O 1
ATOM 870 N N . GLY A 1 104 ? -5.876 3.132 26.249 1.00 85.69 104 GLY A N 1
ATOM 871 C CA . GLY A 1 104 ? -5.719 1.689 26.102 1.00 85.69 104 GLY A CA 1
ATOM 872 C C . GLY A 1 104 ? -6.973 1.009 25.531 1.00 85.69 104 GLY A C 1
ATOM 873 O O . GLY A 1 104 ? -7.994 1.667 25.277 1.00 85.69 104 GLY A O 1
ATOM 874 N N . PRO A 1 105 ? -6.927 -0.326 25.371 1.00 87.19 105 PRO A N 1
ATOM 875 C CA . PRO A 1 105 ? -8.103 -1.128 25.044 1.00 87.19 105 PRO A CA 1
ATOM 876 C C . PRO A 1 105 ? -9.283 -0.793 25.967 1.00 87.19 105 PRO A C 1
ATOM 878 O O . PRO A 1 105 ? -9.090 -0.515 27.152 1.00 87.19 105 PRO A O 1
ATOM 881 N N . LEU A 1 106 ? -10.504 -0.795 25.427 1.00 91.12 106 LEU A N 1
ATOM 882 C CA . LEU A 1 106 ? -11.707 -0.605 26.238 1.00 91.12 106 LEU A CA 1
ATOM 883 C C . LEU A 1 106 ? -11.807 -1.748 27.263 1.00 91.12 106 LEU A C 1
ATOM 885 O O . LEU A 1 106 ? -11.784 -2.918 26.884 1.00 91.12 106 LEU A O 1
ATOM 889 N N . ALA A 1 107 ? -11.907 -1.402 28.545 1.00 92.00 107 ALA A N 1
ATOM 890 C CA . ALA A 1 107 ? -11.993 -2.348 29.653 1.00 92.00 107 ALA A CA 1
ATOM 891 C C . ALA A 1 107 ? -13.056 -1.889 30.658 1.00 92.00 107 ALA A C 1
ATOM 893 O O . ALA A 1 107 ? -13.211 -0.691 30.897 1.00 92.00 107 ALA A O 1
ATOM 894 N N . ILE A 1 108 ? -13.776 -2.850 31.239 1.00 93.94 108 ILE A N 1
ATOM 895 C CA . ILE A 1 108 ? -14.856 -2.629 32.207 1.00 93.94 108 ILE A CA 1
ATOM 896 C C . ILE A 1 108 ? -14.485 -3.358 33.497 1.00 93.94 108 ILE A C 1
ATOM 898 O O . ILE A 1 108 ? -14.110 -4.528 33.454 1.00 93.94 108 ILE A O 1
ATOM 902 N N . TYR A 1 109 ? -14.596 -2.667 34.632 1.00 94.12 109 TYR A N 1
ATOM 903 C CA . TYR A 1 109 ? -14.168 -3.181 35.942 1.00 94.12 109 TYR A CA 1
ATOM 904 C C . TYR A 1 109 ? -15.314 -3.346 36.944 1.00 94.12 109 TYR A C 1
ATOM 906 O O . TYR A 1 109 ? -15.098 -3.859 38.038 1.00 94.12 109 TYR A O 1
ATOM 914 N N . ASP A 1 110 ? -16.522 -2.929 36.571 1.00 96.25 110 ASP A N 1
ATOM 915 C CA . ASP A 1 110 ? -17.712 -3.007 37.409 1.00 96.25 110 ASP A CA 1
ATOM 916 C C . ASP A 1 110 ? -18.757 -3.966 36.813 1.00 96.25 110 ASP A C 1
ATOM 918 O O . ASP A 1 110 ? -18.941 -4.046 35.594 1.00 96.25 110 ASP A O 1
ATOM 922 N N . LYS A 1 111 ? -19.442 -4.706 37.69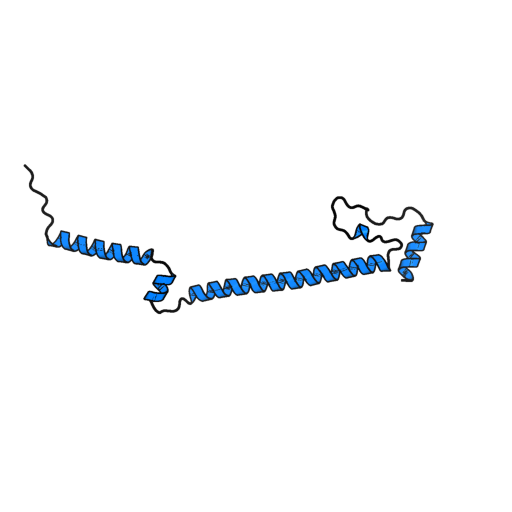2 1.00 95.94 111 LYS A N 1
ATOM 923 C CA . LYS A 1 111 ? -20.378 -5.771 37.316 1.00 95.94 111 LYS A CA 1
ATOM 924 C C . LYS A 1 111 ? -21.651 -5.211 36.684 1.00 95.94 111 LYS A C 1
ATOM 926 O O . LYS A 1 111 ? -22.163 -5.802 35.737 1.00 95.94 111 LYS A O 1
ATOM 931 N N . GLU A 1 112 ? -22.159 -4.086 37.178 1.00 95.94 112 GLU A N 1
ATOM 932 C CA . GLU A 1 112 ? -23.373 -3.471 36.631 1.00 95.94 112 GLU A CA 1
ATOM 933 C C . GLU A 1 112 ? -23.108 -2.951 35.218 1.00 95.94 112 GLU A C 1
ATOM 935 O O . GLU A 1 112 ? -23.844 -3.258 34.279 1.00 95.94 112 GLU A O 1
ATOM 940 N N . THR A 1 113 ? -21.985 -2.250 35.047 1.00 93.88 113 THR A N 1
ATOM 941 C CA . THR A 1 113 ? -21.539 -1.741 33.743 1.00 93.88 113 THR A CA 1
ATOM 942 C C . THR A 1 113 ? -21.313 -2.871 32.732 1.00 93.88 113 THR A C 1
ATOM 944 O O . THR A 1 113 ? -21.612 -2.714 31.544 1.00 93.88 113 THR A O 1
ATOM 947 N N . PHE A 1 114 ? -20.830 -4.029 33.190 1.00 94.69 114 PHE A N 1
ATOM 948 C CA . PHE A 1 114 ? -20.657 -5.211 32.348 1.00 94.69 114 PHE A CA 1
ATOM 949 C C . PHE A 1 114 ? -21.990 -5.702 31.764 1.00 94.69 114 PHE A C 1
ATOM 951 O O . PHE A 1 114 ? -22.101 -5.823 30.544 1.00 94.69 114 PHE A O 1
ATOM 958 N N . TYR A 1 115 ? -23.018 -5.914 32.597 1.00 95.56 115 TYR A N 1
ATOM 959 C CA . TYR A 1 115 ? -24.331 -6.351 32.102 1.00 95.56 115 TYR A CA 1
ATOM 960 C C . TYR A 1 115 ? -24.977 -5.313 31.186 1.00 95.56 115 TYR A C 1
ATOM 962 O O . TYR A 1 115 ? -25.459 -5.667 30.117 1.00 95.56 115 TYR A O 1
ATOM 970 N N . GLN A 1 116 ? -24.879 -4.025 31.525 1.00 94.69 116 GLN A N 1
ATOM 971 C CA . GLN A 1 116 ? -25.390 -2.963 30.654 1.00 94.69 116 GLN A CA 1
ATOM 972 C C . GLN A 1 116 ? -24.707 -2.929 29.278 1.00 94.69 116 GLN A C 1
ATOM 974 O O . GLN A 1 116 ? -25.312 -2.497 28.300 1.00 94.69 116 GLN A O 1
ATOM 979 N N . THR A 1 117 ? -23.433 -3.318 29.200 1.00 94.56 117 THR A N 1
ATOM 980 C CA . THR A 1 117 ? -22.698 -3.386 27.929 1.00 94.56 117 THR A CA 1
ATOM 981 C C . THR A 1 117 ? -23.149 -4.584 27.097 1.00 94.56 117 THR A C 1
ATOM 983 O O . THR A 1 117 ? -23.272 -4.458 25.882 1.00 94.56 117 THR A O 1
ATOM 986 N N . LEU A 1 118 ? -23.442 -5.723 27.736 1.00 94.69 118 LEU A N 1
ATOM 987 C CA . LEU A 1 118 ? -24.032 -6.879 27.056 1.00 94.69 118 LEU A CA 1
ATOM 988 C C . LEU A 1 118 ? -25.414 -6.546 26.494 1.00 94.69 118 LEU A C 1
ATOM 990 O O . LEU A 1 118 ? -25.667 -6.813 25.323 1.00 94.69 118 LEU A O 1
ATOM 994 N N . ASP A 1 119 ? -26.270 -5.912 27.297 1.00 95.19 119 ASP A N 1
ATOM 995 C CA . ASP A 1 119 ? -27.608 -5.507 26.859 1.00 95.19 119 ASP A CA 1
ATOM 996 C C . ASP A 1 119 ? -27.531 -4.526 25.681 1.00 95.19 119 ASP A C 1
ATOM 998 O O . ASP A 1 119 ? -28.254 -4.683 24.699 1.00 95.19 119 ASP A O 1
ATOM 1002 N N . TYR A 1 120 ? -26.602 -3.563 25.733 1.00 94.69 120 TYR A N 1
ATOM 1003 C CA . TYR A 1 120 ? -26.349 -2.633 24.630 1.00 94.69 120 TYR A CA 1
ATOM 1004 C C . TYR A 1 1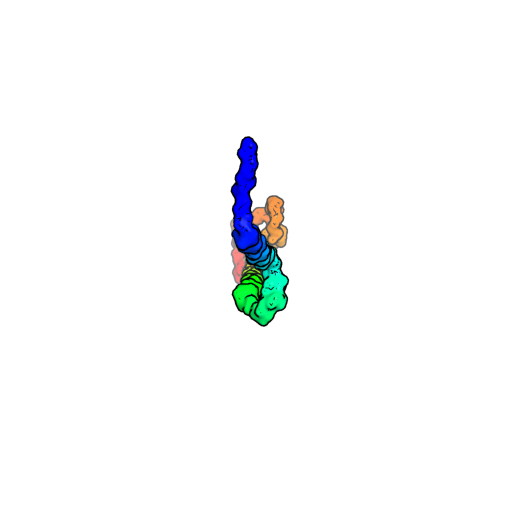20 ? -25.973 -3.363 23.332 1.00 94.69 120 TYR A C 1
ATOM 1006 O O . TYR A 1 120 ? -26.572 -3.110 22.292 1.00 94.69 120 TYR A O 1
ATOM 1014 N N . ALA A 1 121 ? -25.041 -4.319 23.398 1.00 95.12 121 ALA A N 1
ATOM 1015 C CA . ALA A 1 121 ? -24.601 -5.073 22.226 1.00 95.12 121 ALA A CA 1
ATOM 1016 C C . ALA A 1 121 ? -25.692 -5.988 21.635 1.00 95.12 121 ALA A C 1
ATOM 1018 O O . ALA A 1 121 ? -25.676 -6.262 20.437 1.00 95.12 121 ALA A O 1
ATOM 1019 N N . VAL A 1 122 ? -26.617 -6.487 22.466 1.00 94.06 122 VAL A N 1
ATOM 1020 C CA . VAL A 1 122 ? -27.728 -7.349 22.027 1.00 94.06 122 VAL A CA 1
ATOM 1021 C C . VAL A 1 122 ? -28.845 -6.541 21.369 1.00 94.06 122 VAL A C 1
ATOM 1023 O O . VAL A 1 122 ? -29.441 -7.015 20.404 1.00 94.06 122 VAL A O 1
ATOM 1026 N N . VAL A 1 123 ? -29.141 -5.347 21.891 1.00 90.69 123 VAL A N 1
ATOM 1027 C CA . VAL A 1 123 ? -30.204 -4.484 21.356 1.00 90.69 123 VAL A CA 1
ATOM 1028 C C . VAL A 1 123 ? -29.778 -3.818 20.044 1.00 90.69 123 VAL A C 1
ATOM 1030 O O . VAL A 1 123 ? -30.582 -3.813 19.112 1.00 90.69 123 VAL A O 1
ATOM 1033 N N . GLY A 1 124 ? -28.524 -3.350 19.954 1.00 65.50 124 GLY A N 1
ATOM 1034 C CA . GLY A 1 124 ? -27.971 -2.668 18.775 1.00 65.50 124 GLY A CA 1
ATOM 1035 C C . GLY A 1 124 ? -28.362 -1.198 18.685 1.00 65.50 124 GLY A C 1
ATOM 1036 O O . GLY A 1 124 ? -29.555 -0.913 18.446 1.00 65.50 124 GLY A O 1
#

InterPro domains:
  IPR039031 Mucolipin [PTHR12127] (6-122)

pLDDT: mean 85.11, std 12.6, range [39.12, 98.06]

Secondary structure (DSSP, 8-state):
--------HHHHHHHHHHHHHHHHHHHHHHS-HHHHHHHH----HHHHHHHHHHHHHHHHHHHHHHHHHHHHHHHHHHHHHHHHHHSTT--GGGT---SS-SS-S-----HHHHHHHHHHHHH-

Organism: Laodelphax striatellus (NCBI:txid195883)

Radius of gyration: 38.67 Å; chains: 1; bounding box: 107×17×84 Å